Protein AF-A0A838RS88-F1 (afdb_monomer)

Solvent-accessible surface area (backbone atoms only — not comparable to full-atom values): 7981 Å² total; per-residue (Å²): 136,82,83,77,72,79,75,64,92,64,73,89,58,51,76,69,53,49,54,52,49,52,55,48,48,73,76,51,64,84,77,76,77,54,76,89,73,36,38,81,38,67,65,62,50,55,52,47,56,48,49,55,52,51,44,63,73,75,41,60,55,69,67,39,58,65,56,46,72,36,54,80,80,46,51,78,67,32,88,69,49,36,59,52,54,57,64,45,49,64,52,55,49,50,57,50,45,41,72,73,52,23,65,58,50,69,70,58,50,51,55,54,48,52,57,51,47,55,55,51,17,25,58,32,48,77,55,96,36,31,36,41,52,85,110

pLDDT: mean 85.11, std 13.93, range [40.66, 97.5]

Structure (mmCIF, N/CA/C/O backbone):
data_AF-A0A838RS88-F1
#
_entry.id   AF-A0A838RS88-F1
#
loop_
_atom_site.group_PDB
_atom_site.id
_atom_site.type_symbol
_atom_site.label_atom_id
_atom_site.label_alt_id
_atom_site.label_comp_id
_atom_site.label_asym_id
_atom_site.label_entity_id
_atom_site.label_seq_id
_atom_site.pdbx_PDB_ins_code
_atom_site.Cartn_x
_atom_site.Cartn_y
_atom_site.Cartn_z
_atom_site.occupancy
_atom_site.B_iso_or_equiv
_atom_site.auth_seq_id
_atom_site.auth_comp_id
_atom_site.auth_asym_id
_atom_site.auth_atom_id
_atom_site.pdbx_PDB_model_num
ATOM 1 N N . MET A 1 1 ? -23.545 -25.333 0.042 1.00 40.66 1 MET A N 1
ATOM 2 C CA . MET A 1 1 ? -22.987 -24.516 1.137 1.00 40.66 1 MET A CA 1
ATOM 3 C C . MET A 1 1 ? -22.281 -25.487 2.059 1.00 40.66 1 MET A C 1
ATOM 5 O O . MET A 1 1 ? -22.957 -26.322 2.636 1.00 40.66 1 MET A O 1
ATOM 9 N N . GLY A 1 2 ? -20.948 -25.517 2.043 1.00 43.62 2 GLY A N 1
ATOM 10 C CA . GLY A 1 2 ? -20.173 -26.381 2.934 1.00 43.62 2 GLY A CA 1
ATOM 11 C C . GLY A 1 2 ? -19.762 -25.562 4.143 1.00 43.62 2 GLY A C 1
ATOM 12 O O . GLY A 1 2 ? -18.927 -24.672 4.004 1.00 43.62 2 GLY A O 1
ATOM 13 N N . GLU A 1 3 ? -20.387 -25.819 5.286 1.00 46.53 3 GLU A N 1
ATOM 14 C CA . GLU A 1 3 ? -19.949 -25.295 6.576 1.00 46.53 3 GLU A CA 1
ATOM 15 C C . GLU A 1 3 ? -18.576 -25.914 6.871 1.00 46.53 3 GLU A C 1
ATOM 17 O O . GLU A 1 3 ? -18.466 -27.107 7.150 1.00 46.53 3 GLU A O 1
ATOM 22 N N . GLN A 1 4 ? -17.504 -25.132 6.718 1.00 44.22 4 GLN A N 1
ATOM 23 C CA . GLN A 1 4 ? -16.197 -25.535 7.225 1.00 44.22 4 GLN A CA 1
ATOM 24 C C . GLN A 1 4 ? -16.283 -25.469 8.749 1.00 44.22 4 GLN A C 1
ATOM 26 O O . GLN A 1 4 ? -16.327 -24.382 9.320 1.00 44.22 4 GLN A O 1
ATOM 31 N N . GLN A 1 5 ? -16.362 -26.632 9.398 1.00 44.53 5 GLN A N 1
ATOM 32 C CA . GLN A 1 5 ? -16.171 -26.721 10.841 1.00 44.53 5 GLN A CA 1
ATOM 33 C C . GLN A 1 5 ? -14.803 -26.116 11.197 1.00 44.53 5 GLN A C 1
ATOM 35 O O . GLN A 1 5 ? -13.831 -26.363 10.472 1.00 44.53 5 GLN A O 1
ATOM 40 N N . PRO A 1 6 ? -14.700 -25.322 12.277 1.00 48.41 6 PRO A N 1
ATOM 41 C CA . PRO A 1 6 ? -13.415 -24.809 12.726 1.00 48.41 6 PRO A CA 1
ATOM 42 C C . PRO A 1 6 ? -12.499 -25.994 13.045 1.00 48.41 6 PRO A C 1
ATOM 44 O O . PRO A 1 6 ? -12.886 -26.903 13.781 1.00 48.41 6 PRO A O 1
ATOM 47 N N . LYS A 1 7 ? -11.300 -26.008 12.448 1.00 59.59 7 LYS A N 1
ATOM 48 C CA . LYS A 1 7 ? -10.261 -26.986 12.789 1.00 59.59 7 LYS A CA 1
ATOM 49 C C . LYS A 1 7 ? -10.000 -26.891 14.286 1.00 59.59 7 LYS A C 1
ATOM 51 O O . LYS A 1 7 ? -9.827 -25.789 14.802 1.00 59.59 7 LYS A O 1
ATOM 56 N N . ASN A 1 8 ? -10.008 -28.033 14.964 1.00 62.47 8 ASN A N 1
ATOM 57 C CA . ASN A 1 8 ? -9.696 -28.095 16.381 1.00 62.47 8 ASN A CA 1
ATOM 58 C C . ASN A 1 8 ? -8.271 -27.529 16.585 1.00 62.47 8 ASN A C 1
ATOM 60 O O . ASN A 1 8 ? -7.338 -28.075 15.994 1.00 62.47 8 ASN A O 1
ATOM 64 N N . PRO A 1 9 ? -8.081 -26.454 17.374 1.00 62.91 9 PRO A N 1
ATOM 65 C CA . PRO A 1 9 ? -6.764 -25.844 17.579 1.00 62.91 9 PRO A CA 1
ATOM 66 C C . PRO A 1 9 ? -5.764 -26.783 18.272 1.00 62.91 9 PRO A C 1
ATOM 68 O O . PRO A 1 9 ? -4.567 -26.516 18.247 1.00 62.91 9 PRO A O 1
ATOM 71 N N . TYR A 1 10 ? -6.241 -27.896 18.833 1.00 66.31 10 TYR A N 1
ATOM 72 C CA . TYR A 1 10 ? -5.436 -28.923 19.493 1.00 66.31 10 TYR A CA 1
ATOM 73 C C . TYR A 1 10 ? -5.053 -30.096 18.572 1.00 66.31 10 TYR A C 1
ATOM 75 O O . TYR A 1 10 ? -4.468 -31.082 19.019 1.00 66.31 10 TYR A O 1
ATOM 83 N N . GLU A 1 11 ? -5.400 -30.042 17.282 1.00 62.91 11 GLU A N 1
ATOM 84 C CA . GLU A 1 11 ? -5.141 -31.135 16.343 1.00 62.91 11 GLU A CA 1
ATOM 85 C C . GLU A 1 11 ? -3.634 -31.274 16.045 1.00 62.91 11 GLU A C 1
ATOM 87 O O . GLU A 1 11 ? -3.046 -30.471 15.323 1.00 62.91 11 GLU A O 1
ATOM 92 N N . GLY A 1 12 ? -3.012 -32.321 16.599 1.00 72.69 12 GLY A N 1
ATOM 93 C CA . GLY A 1 12 ? -1.588 -32.633 16.418 1.00 72.69 12 GLY A CA 1
ATOM 94 C C . GLY A 1 12 ? -0.664 -32.157 17.543 1.00 72.69 12 GLY A C 1
ATOM 95 O O . GLY A 1 12 ? 0.542 -32.356 17.423 1.00 72.69 12 GLY A O 1
ATOM 96 N N . LEU A 1 13 ? -1.212 -31.572 18.614 1.00 75.88 13 LEU A N 1
ATOM 97 C CA . LEU A 1 13 ? -0.466 -31.211 19.821 1.00 75.88 13 LEU A CA 1
ATOM 98 C C . LEU A 1 13 ? -0.427 -32.379 20.813 1.00 75.88 13 LEU A C 1
AT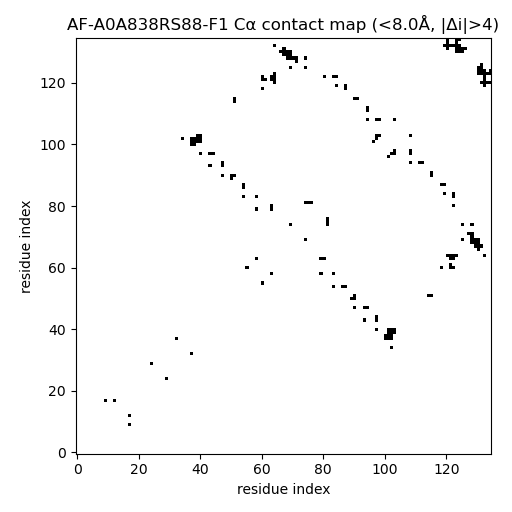OM 100 O O . LEU A 1 13 ? -1.375 -33.159 20.922 1.00 75.88 13 LEU A O 1
ATOM 104 N N . THR A 1 14 ? 0.680 -32.497 21.533 1.00 82.00 14 THR A N 1
ATOM 105 C CA . THR A 1 14 ? 0.818 -33.388 22.691 1.00 82.00 14 THR A CA 1
ATOM 106 C C . THR A 1 14 ? 0.138 -32.791 23.924 1.00 82.00 14 THR A C 1
ATOM 108 O O . THR A 1 14 ? -0.052 -31.580 24.006 1.00 82.00 14 THR A O 1
ATOM 111 N N . ASP A 1 15 ? -0.200 -33.627 24.908 1.00 81.56 15 ASP A N 1
ATOM 112 C CA . ASP A 1 15 ? -0.871 -33.181 26.141 1.00 81.56 15 ASP A CA 1
ATOM 113 C C . ASP A 1 15 ? -0.079 -32.072 26.873 1.00 81.56 15 ASP A C 1
ATOM 115 O O . ASP A 1 15 ? -0.669 -31.121 27.376 1.00 81.56 15 ASP A O 1
ATOM 119 N N . GLU A 1 16 ? 1.259 -32.135 26.850 1.00 78.00 16 GLU A N 1
ATOM 120 C CA . GLU A 1 16 ? 2.147 -31.109 27.424 1.00 78.00 16 GLU A CA 1
ATOM 121 C C . GLU A 1 16 ? 2.084 -29.774 26.654 1.00 78.00 16 GLU A C 1
ATOM 123 O O . GLU A 1 16 ? 2.146 -28.696 27.248 1.00 78.00 16 GLU A O 1
ATOM 128 N N . GLU A 1 17 ? 1.934 -29.819 25.327 1.00 77.50 17 GLU A N 1
ATOM 129 C CA . GLU A 1 17 ? 1.792 -28.625 24.485 1.00 77.50 17 GLU A CA 1
ATOM 130 C C . GLU A 1 17 ? 0.412 -27.979 24.641 1.00 77.50 17 GLU A C 1
ATOM 132 O O . GLU A 1 17 ? 0.307 -26.752 24.593 1.00 77.50 17 GLU A O 1
ATOM 137 N N . ILE A 1 18 ? -0.628 -28.788 24.864 1.00 81.75 18 ILE A N 1
ATOM 138 C CA . ILE A 1 18 ? -1.979 -28.310 25.180 1.00 81.75 18 ILE A CA 1
ATOM 139 C C . ILE A 1 18 ? -1.955 -27.569 26.519 1.00 81.75 18 ILE A C 1
ATOM 141 O O . ILE A 1 18 ? -2.399 -26.426 26.586 1.00 81.75 18 ILE A O 1
ATOM 145 N N . GLU A 1 19 ? -1.363 -28.165 27.554 1.00 82.62 19 GLU A N 1
ATOM 146 C CA . GLU A 1 19 ? -1.293 -27.576 28.897 1.00 82.62 19 GLU A CA 1
ATOM 147 C C . GLU A 1 19 ? -0.472 -26.271 28.908 1.00 82.62 19 GLU A C 1
ATOM 149 O O . GLU A 1 19 ? -0.858 -25.273 29.523 1.00 82.62 19 GLU A O 1
ATOM 154 N N . MET A 1 20 ? 0.628 -26.225 28.146 1.00 77.81 20 MET A N 1
ATOM 155 C CA . MET A 1 20 ? 1.422 -25.008 27.954 1.00 77.81 20 MET A CA 1
ATOM 156 C C . MET A 1 20 ? 0.647 -23.918 27.196 1.00 77.81 20 MET A C 1
ATOM 158 O O . MET A 1 20 ? 0.746 -22.739 27.544 1.00 77.81 20 MET A O 1
ATOM 162 N N . TYR A 1 21 ? -0.113 -24.288 26.164 1.00 75.94 21 TYR A N 1
ATOM 163 C CA . TYR A 1 21 ? -0.933 -23.351 25.396 1.00 75.94 21 TYR A CA 1
ATOM 164 C C . TYR A 1 21 ? -2.085 -22.787 26.236 1.00 75.94 21 TYR A C 1
ATOM 166 O O . TYR A 1 21 ? -2.328 -21.581 26.212 1.00 75.94 21 TYR A O 1
ATOM 174 N N . GLU A 1 22 ? -2.747 -23.621 27.035 1.00 81.19 22 GLU A N 1
ATOM 175 C CA . GLU A 1 22 ? -3.803 -23.194 27.955 1.00 81.19 22 GLU A CA 1
ATOM 176 C C . GLU A 1 22 ? -3.264 -22.246 29.034 1.00 81.19 22 GLU A C 1
ATOM 178 O O . GLU A 1 22 ? -3.834 -21.175 29.245 1.00 81.19 22 GLU A O 1
ATOM 183 N N . ALA A 1 23 ? -2.114 -22.556 29.643 1.00 82.06 23 ALA A N 1
ATOM 184 C CA . ALA A 1 23 ? -1.458 -21.662 30.601 1.00 82.06 23 ALA A CA 1
ATOM 185 C C . ALA A 1 23 ? -1.028 -20.324 29.968 1.00 82.06 23 ALA A C 1
ATOM 187 O O . ALA A 1 23 ? -1.058 -19.269 30.612 1.00 82.06 23 ALA A O 1
ATOM 188 N N . TYR A 1 24 ? -0.631 -20.343 28.694 1.00 76.75 24 TYR A N 1
ATOM 189 C CA . TYR A 1 24 ? -0.304 -19.134 27.944 1.00 76.75 24 TYR A CA 1
ATOM 190 C C . TYR A 1 24 ? -1.548 -18.275 27.680 1.00 76.75 24 TYR A C 1
ATOM 192 O O . TYR A 1 24 ? -1.503 -17.071 27.924 1.00 76.75 24 TYR A O 1
ATOM 200 N N . MET A 1 25 ? -2.661 -18.883 27.262 1.00 77.06 25 MET A N 1
ATOM 201 C CA . MET A 1 25 ? -3.935 -18.190 27.022 1.00 77.06 25 MET A CA 1
ATOM 202 C C . MET A 1 25 ? -4.544 -17.614 28.311 1.00 77.06 25 MET A C 1
ATOM 204 O O . MET A 1 25 ? -5.055 -16.498 28.296 1.00 77.06 25 MET A O 1
ATOM 208 N N . ASP A 1 26 ? -4.434 -18.323 29.439 1.00 80.19 26 ASP A N 1
ATOM 209 C CA . ASP A 1 26 ? -4.926 -17.855 30.746 1.00 80.19 26 ASP A CA 1
ATOM 210 C C . ASP A 1 26 ? -4.113 -16.659 31.282 1.00 80.19 26 ASP A C 1
ATOM 212 O O . ASP A 1 26 ? -4.647 -15.729 31.886 1.00 80.19 26 ASP A O 1
ATOM 216 N N . SER A 1 27 ? -2.805 -16.637 31.001 1.00 78.00 27 SER A N 1
ATOM 217 C CA . SER A 1 27 ? -1.908 -15.542 31.401 1.00 78.00 27 SER A CA 1
ATOM 218 C C . SER A 1 27 ? -1.853 -14.370 30.412 1.00 78.00 27 SER A C 1
ATOM 220 O O . SER A 1 27 ? -1.389 -13.288 30.782 1.00 78.00 27 SER A O 1
ATOM 222 N N . HIS A 1 28 ? -2.329 -14.558 29.180 1.00 68.06 28 HIS A N 1
ATOM 223 C CA . HIS A 1 28 ? -2.351 -13.554 28.114 1.00 68.06 28 HIS A CA 1
ATOM 224 C C . HIS A 1 28 ? -3.750 -13.486 27.491 1.00 68.06 28 HIS A C 1
ATOM 226 O O . HIS A 1 28 ? -3.919 -13.883 26.335 1.00 68.06 28 HIS A O 1
ATOM 232 N N . PRO A 1 29 ? -4.762 -12.987 28.229 1.00 69.62 29 PRO A N 1
ATOM 233 C CA . PRO A 1 29 ? -6.088 -12.806 27.657 1.00 69.62 29 PRO A CA 1
ATOM 234 C C . PRO A 1 29 ? -5.979 -11.919 26.413 1.00 69.62 29 PRO A C 1
ATOM 236 O O . PRO A 1 29 ? -5.327 -10.872 26.458 1.00 69.62 29 PRO A O 1
ATOM 239 N N . GLU A 1 30 ? -6.599 -12.326 25.302 1.00 61.03 30 GLU A N 1
ATOM 240 C CA . GLU A 1 30 ? -6.747 -11.456 24.135 1.00 61.03 30 GLU A CA 1
ATOM 241 C C . GLU A 1 30 ? -7.517 -10.205 24.570 1.00 61.03 30 GLU A C 1
ATOM 243 O O . GLU A 1 30 ? -8.724 -10.232 24.812 1.00 61.03 30 GLU A O 1
ATOM 248 N N . ILE A 1 31 ? -6.796 -9.096 24.741 1.00 59.97 31 ILE A N 1
ATOM 249 C CA . ILE A 1 31 ? -7.398 -7.813 25.085 1.00 59.97 31 ILE A CA 1
ATOM 250 C C . ILE A 1 31 ? -8.001 -7.256 23.797 1.00 59.97 31 ILE A C 1
ATOM 252 O O . ILE A 1 31 ? -7.327 -6.572 23.025 1.00 59.97 31 ILE A O 1
ATOM 256 N N . GLU A 1 32 ? -9.277 -7.548 23.556 1.00 57.66 32 GLU A N 1
ATOM 257 C CA . GLU A 1 32 ? -10.064 -6.795 22.586 1.00 57.66 32 GLU A CA 1
ATOM 258 C C . GLU A 1 32 ? -10.140 -5.339 23.065 1.00 57.66 32 GLU A C 1
ATOM 260 O O . GLU A 1 32 ? -10.711 -5.041 24.116 1.00 57.66 32 GLU A O 1
ATOM 265 N N . ILE A 1 33 ? -9.513 -4.419 22.325 1.00 57.59 33 ILE A N 1
ATOM 266 C CA . ILE A 1 33 ? -9.592 -2.987 22.626 1.00 57.59 33 ILE A CA 1
ATOM 267 C C . ILE A 1 33 ? -11.061 -2.575 22.444 1.00 57.59 33 ILE A C 1
ATOM 269 O O . ILE A 1 33 ? -11.585 -2.713 21.334 1.00 57.59 33 ILE A O 1
ATOM 273 N N . PRO A 1 34 ? -11.744 -2.068 23.488 1.00 63.69 34 PRO A N 1
ATOM 274 C CA . PRO A 1 34 ? -13.129 -1.636 23.360 1.00 63.69 34 PRO A CA 1
ATOM 275 C C . PRO A 1 34 ? -13.245 -0.572 22.269 1.00 63.69 34 PRO A C 1
ATOM 277 O O . PRO A 1 34 ? -12.401 0.321 22.199 1.00 63.69 34 PRO A O 1
ATOM 280 N N . GLN A 1 35 ? -14.304 -0.612 21.454 1.00 56.53 35 GLN A N 1
ATOM 281 C CA . GLN A 1 35 ? -14.499 0.382 20.387 1.00 56.53 35 GLN A CA 1
ATOM 282 C C . GLN A 1 35 ? -14.478 1.833 20.899 1.00 56.53 35 GLN A C 1
ATOM 284 O O . GLN A 1 35 ? -14.039 2.728 20.187 1.00 56.53 35 GLN A O 1
ATOM 289 N N . GLU A 1 36 ? -14.874 2.064 22.153 1.00 60.06 36 GLU A N 1
ATOM 290 C CA . GLU A 1 36 ? -14.827 3.376 22.818 1.00 60.06 36 GLU A CA 1
ATOM 291 C C . GLU A 1 36 ? -13.402 3.877 23.122 1.00 60.06 36 GLU A C 1
ATOM 293 O O . GLU A 1 36 ? -13.210 5.051 23.422 1.00 60.06 36 GLU A O 1
ATOM 298 N N . SER A 1 37 ? -12.399 2.997 23.058 1.00 68.25 37 SER A N 1
ATOM 299 C CA . SER A 1 37 ? -10.975 3.321 23.235 1.00 68.25 37 SER A CA 1
ATOM 300 C C . SER A 1 37 ? -10.231 3.494 21.907 1.00 68.25 37 SER A C 1
ATOM 302 O O . SER A 1 37 ? -9.031 3.781 21.912 1.00 68.25 37 SER A O 1
ATOM 304 N N . LEU A 1 38 ? -10.916 3.312 20.772 1.00 78.31 38 LEU A N 1
ATOM 305 C CA . LEU A 1 38 ? -10.331 3.537 19.457 1.00 78.31 38 LEU A CA 1
ATOM 306 C C . LEU A 1 38 ? -10.115 5.030 19.224 1.00 78.31 38 LEU A C 1
ATOM 308 O O . LEU A 1 38 ? -10.950 5.872 19.555 1.00 78.31 38 LEU A O 1
ATOM 312 N N . ARG A 1 39 ? -8.963 5.354 18.643 1.00 87.12 39 ARG A N 1
ATOM 313 C CA . ARG A 1 39 ? -8.574 6.738 18.377 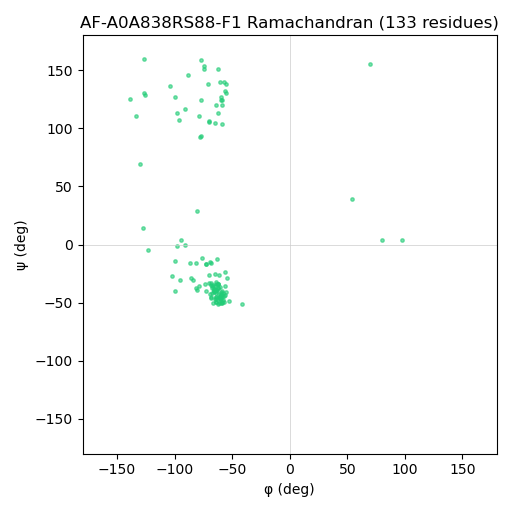1.00 87.12 39 ARG A CA 1
ATOM 314 C C . ARG A 1 39 ? -9.361 7.291 17.188 1.00 87.12 39 ARG A C 1
ATOM 316 O O . ARG A 1 39 ? -9.797 6.540 16.312 1.00 87.12 39 ARG A O 1
ATOM 323 N N . ASP A 1 40 ? -9.525 8.609 17.164 1.00 89.50 40 ASP A N 1
ATOM 324 C CA . ASP A 1 40 ? -10.063 9.321 16.005 1.00 89.50 40 ASP A CA 1
ATOM 325 C C . ASP A 1 40 ? -9.159 9.073 14.778 1.00 89.50 40 ASP A C 1
ATOM 327 O O . ASP A 1 40 ? -7.952 9.310 14.879 1.00 89.50 40 ASP A O 1
ATOM 331 N N . PRO A 1 41 ? -9.697 8.574 13.647 1.00 93.12 41 PRO A N 1
ATOM 332 C CA . PRO A 1 41 ? -8.904 8.258 12.464 1.00 93.12 41 PRO A CA 1
ATOM 333 C C . PRO A 1 41 ? -8.463 9.479 11.642 1.00 93.12 41 PRO A C 1
ATOM 335 O O . PRO A 1 41 ? -7.651 9.311 10.732 1.00 93.12 41 PRO A O 1
ATOM 338 N N . GLU A 1 42 ? -8.992 10.688 11.873 1.00 92.94 42 GLU A N 1
ATOM 339 C CA . GLU A 1 42 ? -8.800 11.834 10.964 1.00 92.94 42 GLU A CA 1
ATOM 340 C C . GLU A 1 42 ? -7.327 12.169 10.692 1.00 92.94 42 GLU A C 1
ATOM 342 O O . GLU A 1 42 ? -6.945 12.451 9.551 1.00 92.94 42 GLU A O 1
ATOM 347 N N . LYS A 1 43 ? -6.481 12.104 11.726 1.00 93.06 43 LYS A N 1
ATOM 348 C CA . LYS A 1 43 ? -5.052 12.411 11.606 1.00 93.06 43 LYS A CA 1
ATOM 349 C C . LYS A 1 43 ? -4.336 11.384 10.730 1.00 93.06 43 LYS A C 1
ATOM 351 O O . LYS A 1 43 ? -3.624 11.762 9.800 1.00 93.06 43 LYS A O 1
ATOM 356 N N . GLU A 1 44 ? -4.526 10.103 11.012 1.00 94.62 44 GLU A N 1
ATOM 357 C CA . GLU A 1 44 ? -3.943 8.997 10.260 1.00 94.62 44 GLU A CA 1
ATOM 358 C C . GLU A 1 44 ? -4.469 8.960 8.813 1.00 94.62 44 GLU A C 1
ATOM 360 O O . GLU A 1 44 ? -3.711 8.659 7.893 1.00 94.62 44 GLU A O 1
ATOM 365 N N . ILE A 1 45 ? -5.731 9.334 8.571 1.00 95.75 45 ILE A N 1
ATOM 366 C CA . ILE A 1 45 ? -6.270 9.488 7.209 1.00 95.75 45 ILE A CA 1
ATOM 367 C C . ILE A 1 45 ? -5.542 10.617 6.466 1.00 95.75 45 ILE A C 1
ATOM 369 O O . ILE A 1 45 ? -5.126 10.426 5.323 1.00 95.75 45 ILE A O 1
ATOM 373 N N . ALA A 1 46 ? -5.348 11.782 7.089 1.00 96.00 46 ALA A N 1
ATOM 374 C CA . ALA A 1 46 ? -4.635 12.897 6.460 1.00 96.00 46 ALA A CA 1
ATOM 375 C C . ALA A 1 46 ? -3.167 12.550 6.143 1.00 96.00 46 ALA A C 1
ATOM 377 O O . ALA A 1 46 ? -2.647 12.908 5.080 1.00 96.00 46 ALA A O 1
ATOM 378 N N . GLU A 1 47 ? -2.504 11.819 7.038 1.00 96.00 47 GLU A N 1
ATOM 379 C CA . GLU A 1 47 ? -1.147 11.315 6.819 1.00 96.00 47 GLU A CA 1
ATOM 380 C C . GLU A 1 47 ? -1.106 10.287 5.675 1.00 96.00 47 GLU A C 1
ATOM 382 O O . GLU A 1 47 ? -0.227 10.356 4.813 1.00 96.00 47 GLU A O 1
ATOM 387 N N . PHE A 1 48 ? -2.108 9.407 5.581 1.00 97.06 48 PHE A N 1
ATOM 388 C CA . PHE A 1 48 ? -2.235 8.446 4.485 1.00 97.06 48 PHE A CA 1
ATOM 389 C C . PHE A 1 48 ? -2.346 9.144 3.127 1.00 97.06 48 PHE A C 1
ATOM 391 O O . PHE A 1 48 ? -1.588 8.829 2.211 1.00 97.06 48 PHE A O 1
ATOM 398 N N . GLU A 1 49 ? -3.238 10.126 2.994 1.00 96.81 49 GLU A N 1
ATOM 399 C CA . GLU A 1 49 ? -3.404 10.891 1.748 1.00 96.81 49 GLU A CA 1
ATOM 400 C C . GLU A 1 49 ? -2.128 11.663 1.376 1.00 96.81 49 GLU A C 1
ATOM 402 O O . GLU A 1 49 ? -1.782 11.789 0.197 1.00 96.81 49 GLU A O 1
ATOM 407 N N . THR A 1 50 ? -1.385 12.132 2.382 1.00 97.50 50 THR A N 1
ATOM 408 C CA . THR A 1 50 ? -0.082 12.775 2.179 1.00 97.50 50 THR A CA 1
ATOM 409 C C . THR A 1 50 ? 0.928 11.787 1.600 1.00 97.50 50 THR A C 1
ATOM 411 O O . THR A 1 50 ? 1.611 12.116 0.630 1.00 97.50 50 THR A O 1
ATOM 414 N N . PHE A 1 51 ? 1.001 10.557 2.120 1.00 96.31 51 PHE A N 1
ATOM 415 C CA . PHE A 1 51 ? 1.882 9.538 1.549 1.00 96.31 51 PHE A CA 1
ATOM 416 C C . PHE A 1 51 ? 1.479 9.128 0.131 1.00 96.31 51 PHE A C 1
ATOM 418 O O . PHE A 1 51 ? 2.364 8.984 -0.710 1.00 96.31 51 PHE A O 1
ATOM 425 N N . ILE A 1 52 ? 0.179 9.000 -0.166 1.00 97.12 52 ILE A N 1
ATOM 426 C CA . ILE A 1 52 ? -0.301 8.759 -1.539 1.00 97.12 52 ILE A CA 1
ATOM 427 C C . ILE A 1 52 ? 0.184 9.874 -2.471 1.00 97.12 52 ILE A C 1
ATOM 429 O O . ILE A 1 52 ? 0.778 9.601 -3.512 1.00 97.12 52 ILE A O 1
ATOM 433 N N . THR A 1 53 ? -0.007 11.131 -2.070 1.00 96.69 53 THR A N 1
ATOM 434 C CA . THR A 1 53 ? 0.399 12.294 -2.869 1.00 96.69 53 THR A CA 1
ATOM 435 C C . THR A 1 53 ? 1.910 12.321 -3.096 1.00 96.69 53 THR A C 1
ATOM 437 O O . THR A 1 53 ? 2.366 12.502 -4.223 1.00 96.69 53 THR A O 1
ATOM 440 N N . ASN A 1 54 ? 2.700 12.096 -2.044 1.00 96.31 54 ASN A N 1
ATOM 441 C CA . ASN A 1 54 ? 4.159 12.059 -2.143 1.00 96.31 54 ASN A CA 1
ATOM 442 C C . ASN A 1 54 ? 4.632 10.926 -3.059 1.00 96.31 54 ASN A C 1
ATOM 444 O O . ASN A 1 54 ? 5.583 11.111 -3.819 1.00 96.31 54 ASN A O 1
ATOM 448 N N . PHE A 1 55 ? 3.958 9.775 -3.019 1.00 97.06 55 PHE A N 1
ATOM 449 C CA . PHE A 1 55 ? 4.253 8.652 -3.897 1.00 97.06 55 PHE A CA 1
ATOM 450 C C . PHE A 1 55 ? 4.027 9.023 -5.363 1.00 97.06 55 PHE A C 1
ATOM 452 O O . PHE A 1 55 ? 4.927 8.848 -6.178 1.00 97.06 55 PHE A O 1
ATOM 459 N N . GLU A 1 56 ? 2.856 9.569 -5.695 1.00 95.31 56 GLU A N 1
ATOM 460 C CA . GLU A 1 56 ? 2.507 9.958 -7.068 1.00 95.31 56 GLU A CA 1
ATOM 461 C C . GLU A 1 56 ? 3.384 11.105 -7.604 1.00 95.31 56 GLU A C 1
ATOM 463 O O . GLU A 1 56 ? 3.577 11.221 -8.811 1.00 95.31 56 GLU A O 1
ATOM 468 N N . GLN A 1 57 ? 3.942 11.942 -6.723 1.00 96.25 57 GLN A N 1
ATOM 469 C CA . GLN A 1 57 ? 4.921 12.969 -7.097 1.00 96.25 57 GLN A CA 1
ATOM 470 C C . GLN A 1 57 ? 6.330 12.408 -7.311 1.00 96.25 57 GLN A C 1
ATOM 472 O O . GLN A 1 57 ? 7.066 12.910 -8.160 1.00 96.25 57 GLN A O 1
ATOM 477 N N . SER A 1 58 ? 6.718 11.403 -6.525 1.00 96.00 58 SER A N 1
ATOM 478 C CA . SER A 1 58 ? 8.073 10.839 -6.545 1.00 96.00 58 SER A CA 1
ATOM 479 C C . SER A 1 58 ? 8.245 9.760 -7.611 1.00 96.00 58 SER A C 1
ATOM 481 O O . SER A 1 58 ? 9.348 9.580 -8.124 1.00 96.00 58 SER A O 1
ATOM 483 N N . HIS A 1 59 ? 7.164 9.054 -7.955 1.00 96.12 59 HIS A N 1
ATOM 484 C CA . HIS A 1 59 ? 7.187 7.884 -8.828 1.00 96.12 59 HIS A CA 1
ATOM 485 C C . HIS A 1 59 ? 6.214 8.039 -9.992 1.00 96.12 59 HIS A C 1
ATOM 487 O O . HIS A 1 59 ? 5.021 8.278 -9.807 1.00 96.12 59 HIS A O 1
ATOM 493 N N . ASN A 1 60 ? 6.707 7.825 -11.210 1.00 95.75 60 ASN A N 1
ATOM 494 C CA . ASN A 1 60 ? 5.857 7.794 -12.390 1.00 95.75 60 ASN A CA 1
ATOM 495 C C . ASN A 1 60 ? 5.142 6.434 -12.491 1.00 95.75 60 ASN A C 1
ATOM 497 O O . ASN A 1 60 ? 5.760 5.406 -12.772 1.00 95.75 60 ASN A O 1
ATOM 501 N N . LEU A 1 61 ? 3.821 6.427 -12.281 1.00 93.81 61 LEU A N 1
ATOM 502 C CA . LEU A 1 61 ? 3.017 5.202 -12.343 1.00 93.81 61 LEU A CA 1
ATOM 503 C C . LEU A 1 61 ? 3.004 4.561 -13.736 1.00 93.81 61 LEU A C 1
ATOM 505 O O . LEU A 1 61 ? 2.902 3.341 -13.832 1.00 93.81 61 LEU A O 1
ATOM 509 N N . GLU A 1 62 ? 3.080 5.344 -14.813 1.00 93.56 62 GLU A N 1
ATOM 510 C CA . GLU A 1 62 ? 3.134 4.799 -16.175 1.00 93.56 62 GLU A CA 1
ATOM 511 C C . GLU A 1 62 ? 4.459 4.077 -16.401 1.00 93.56 62 GLU A C 1
ATOM 513 O O . GLU A 1 62 ? 4.464 2.940 -16.858 1.00 93.56 62 GLU A O 1
ATOM 518 N N . GLU A 1 63 ? 5.569 4.694 -15.993 1.00 93.62 63 GLU A N 1
ATOM 519 C CA . GLU A 1 63 ? 6.900 4.091 -16.082 1.00 93.62 63 GLU A CA 1
ATOM 520 C C . GLU A 1 63 ? 6.977 2.791 -15.272 1.00 93.62 63 GLU A C 1
ATOM 522 O O . GLU A 1 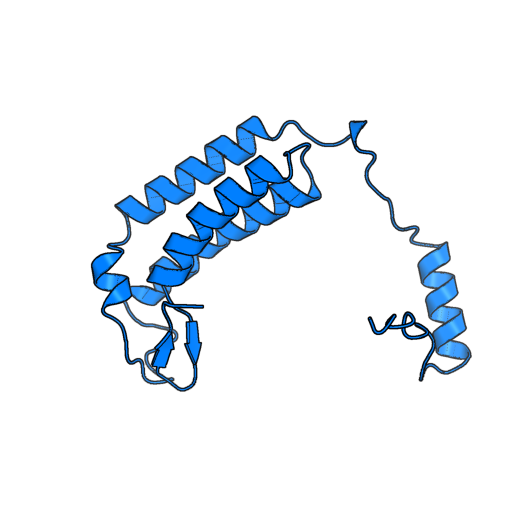63 ? 7.426 1.771 -15.793 1.00 93.62 63 GLU A O 1
ATOM 527 N N . LEU A 1 64 ? 6.444 2.781 -14.047 1.00 94.00 64 LEU A N 1
ATOM 528 C CA . LEU A 1 64 ? 6.354 1.569 -13.231 1.00 94.00 64 LEU A CA 1
ATOM 529 C C . LEU A 1 64 ? 5.549 0.454 -13.922 1.00 94.00 64 LEU A C 1
ATOM 531 O O . LEU A 1 64 ? 6.006 -0.686 -13.949 1.00 94.00 64 LEU A O 1
ATOM 535 N N . ASN A 1 65 ? 4.413 0.787 -14.543 1.00 92.12 65 ASN A N 1
ATOM 536 C CA . ASN A 1 65 ? 3.568 -0.171 -15.270 1.00 92.12 65 ASN A CA 1
ATOM 537 C C . ASN A 1 65 ? 4.205 -0.724 -16.557 1.00 92.12 65 ASN A C 1
ATOM 539 O O . ASN A 1 65 ? 3.720 -1.717 -17.101 1.00 92.12 65 ASN A O 1
ATOM 543 N N . THR A 1 66 ? 5.258 -0.092 -17.087 1.00 93.38 66 THR A N 1
ATOM 544 C CA . THR A 1 66 ? 5.973 -0.618 -18.265 1.00 93.38 66 THR A CA 1
ATOM 545 C C . THR A 1 66 ? 6.980 -1.715 -17.916 1.00 93.38 66 THR A C 1
ATOM 547 O O . THR A 1 66 ? 7.407 -2.461 -18.802 1.00 93.38 66 THR A O 1
ATOM 550 N N . ILE A 1 67 ? 7.348 -1.848 -16.638 1.00 91.31 67 ILE A N 1
ATOM 551 C CA . ILE A 1 67 ? 8.310 -2.845 -16.165 1.00 91.31 67 ILE A CA 1
ATOM 552 C C . ILE A 1 67 ? 7.611 -4.202 -16.113 1.00 91.31 67 ILE A C 1
ATOM 554 O O . ILE A 1 67 ? 7.009 -4.545 -15.111 1.00 91.31 67 ILE A O 1
ATOM 558 N N . THR A 1 68 ? 7.708 -4.987 -17.182 1.00 89.75 68 THR A N 1
ATOM 559 C CA . THR A 1 68 ? 6.995 -6.274 -17.314 1.00 89.75 68 THR A CA 1
ATOM 560 C C . THR A 1 68 ? 7.881 -7.493 -17.060 1.00 89.75 68 THR A C 1
ATOM 562 O O . THR A 1 68 ? 7.400 -8.530 -16.601 1.00 89.75 68 THR A O 1
ATOM 565 N N . GLU A 1 69 ? 9.185 -7.365 -17.295 1.00 87.50 69 GLU A N 1
ATOM 566 C CA . GLU A 1 69 ? 10.169 -8.433 -17.133 1.00 87.50 69 GLU A CA 1
ATOM 567 C C . GLU A 1 69 ? 11.311 -7.958 -16.235 1.00 87.50 69 GLU A C 1
ATOM 569 O O . GLU A 1 69 ? 11.887 -6.889 -16.436 1.00 87.50 69 GLU A O 1
ATOM 574 N N . LEU A 1 70 ? 11.641 -8.764 -15.230 1.00 86.25 70 LEU A N 1
ATOM 575 C CA . LEU A 1 70 ? 12.756 -8.542 -14.318 1.00 86.25 70 LEU A CA 1
ATOM 576 C C . LEU A 1 70 ? 13.444 -9.874 -14.074 1.00 86.25 70 LEU A C 1
ATOM 578 O O . LEU A 1 70 ? 12.819 -10.825 -13.604 1.00 86.25 70 LEU A O 1
ATOM 582 N N . THR A 1 71 ? 14.748 -9.948 -14.318 1.00 81.94 71 THR A N 1
ATOM 583 C CA . THR A 1 71 ? 15.498 -11.117 -13.860 1.00 81.94 71 THR A CA 1
ATOM 584 C C . THR A 1 71 ? 15.424 -11.190 -12.324 1.00 81.94 71 THR A C 1
ATOM 586 O O . THR A 1 71 ? 15.310 -10.154 -11.660 1.00 81.94 71 THR A O 1
ATOM 589 N N . PRO A 1 72 ? 15.487 -12.385 -11.711 1.00 78.38 72 PRO A N 1
ATOM 590 C CA . PRO A 1 72 ? 15.537 -12.507 -10.253 1.00 78.38 72 PRO A CA 1
ATOM 591 C C . PRO A 1 72 ? 16.698 -11.736 -9.601 1.00 78.38 72 PRO A C 1
ATOM 593 O O . PRO A 1 72 ? 16.609 -11.387 -8.427 1.00 78.38 72 PRO A O 1
ATOM 596 N N . GLU A 1 73 ? 17.767 -11.475 -10.355 1.00 81.88 73 GLU A N 1
ATOM 597 C CA . GLU A 1 73 ? 18.972 -10.769 -9.911 1.00 81.88 73 GLU A CA 1
ATOM 598 C C . GLU A 1 73 ? 18.774 -9.244 -9.906 1.00 81.88 73 GLU A C 1
ATOM 600 O O . GLU A 1 73 ? 19.175 -8.573 -8.952 1.00 81.88 73 GLU A O 1
ATOM 605 N N . ASP A 1 74 ? 18.078 -8.706 -10.914 1.00 83.00 74 ASP A N 1
ATOM 606 C CA . ASP A 1 74 ? 17.796 -7.269 -11.048 1.00 83.00 74 ASP A CA 1
ATOM 607 C C . ASP A 1 74 ? 16.566 -6.834 -10.240 1.00 83.00 74 ASP A C 1
ATOM 609 O O . ASP A 1 74 ? 16.493 -5.715 -9.730 1.00 83.00 74 ASP A O 1
ATOM 613 N N . ALA A 1 75 ? 15.601 -7.740 -10.074 1.00 80.56 75 ALA A N 1
ATOM 614 C CA . ALA A 1 75 ? 14.372 -7.571 -9.305 1.00 80.56 75 ALA A CA 1
ATOM 615 C C . ALA A 1 75 ? 14.522 -6.848 -7.948 1.00 80.56 75 ALA A C 1
ATOM 617 O O . ALA A 1 75 ? 13.749 -5.914 -7.689 1.00 80.56 75 ALA A O 1
ATOM 618 N N . PRO A 1 76 ? 15.447 -7.259 -7.057 1.00 83.12 76 PRO A N 1
ATOM 619 C CA . PRO A 1 76 ? 15.591 -6.648 -5.742 1.00 83.12 76 PRO A CA 1
ATOM 620 C C . PRO A 1 76 ? 16.214 -5.255 -5.773 1.00 83.12 76 PRO A C 1
ATOM 622 O O . PRO A 1 76 ? 16.076 -4.565 -4.773 1.00 83.12 76 PRO A O 1
ATOM 625 N N . ASN A 1 77 ? 16.877 -4.846 -6.861 1.00 88.12 77 ASN A N 1
ATOM 626 C CA . ASN A 1 77 ? 17.635 -3.590 -6.945 1.00 88.12 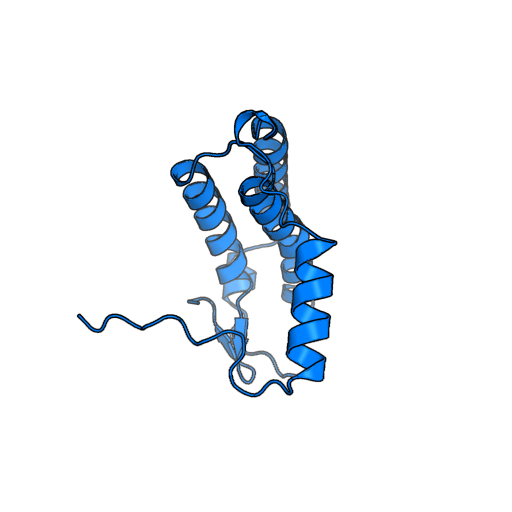77 ASN A CA 1
ATOM 627 C C . ASN A 1 77 ? 17.239 -2.720 -8.150 1.00 88.12 77 ASN A C 1
ATOM 629 O O . ASN A 1 77 ? 17.969 -1.796 -8.507 1.00 88.12 77 ASN A O 1
ATOM 633 N N . HIS A 1 78 ? 16.105 -3.008 -8.796 1.00 91.44 78 HIS A N 1
ATOM 634 C CA . HIS A 1 78 ? 15.687 -2.279 -9.988 1.00 91.44 78 HIS A CA 1
ATOM 635 C C . HIS A 1 78 ? 15.535 -0.779 -9.675 1.00 91.44 78 HIS A C 1
ATOM 637 O O . HIS A 1 78 ? 14.750 -0.430 -8.786 1.00 91.44 78 HIS A O 1
ATOM 643 N N . PRO A 1 79 ? 16.223 0.115 -10.410 1.00 91.75 79 PRO A N 1
ATOM 644 C CA . PRO A 1 79 ? 16.443 1.505 -10.000 1.00 91.75 79 PRO A CA 1
ATOM 645 C C . PRO A 1 79 ? 15.160 2.322 -9.826 1.00 91.75 79 PRO A C 1
ATOM 647 O O . PRO A 1 79 ? 15.141 3.269 -9.051 1.00 91.75 79 PRO A O 1
ATOM 650 N N . ILE A 1 80 ? 14.089 1.942 -10.525 1.00 93.56 80 ILE A N 1
ATOM 651 C CA . ILE A 1 80 ? 12.792 2.633 -10.480 1.00 93.56 80 ILE A CA 1
ATOM 652 C C . ILE A 1 80 ? 11.816 1.908 -9.544 1.00 93.56 80 ILE A C 1
ATOM 654 O O . ILE A 1 80 ? 11.077 2.520 -8.780 1.00 93.56 80 ILE A O 1
ATOM 658 N N . ARG A 1 81 ? 11.819 0.570 -9.571 1.00 94.00 81 ARG A N 1
ATOM 659 C CA . ARG A 1 81 ? 10.794 -0.236 -8.889 1.00 94.00 81 ARG A CA 1
ATOM 660 C C . ARG A 1 81 ? 11.096 -0.389 -7.405 1.00 94.00 81 ARG A C 1
ATOM 662 O O . ARG A 1 81 ? 10.182 -0.430 -6.588 1.00 94.00 81 ARG A O 1
ATOM 669 N N . GLU A 1 82 ? 12.368 -0.536 -7.055 1.00 93.25 82 GLU A N 1
ATOM 670 C CA . GLU A 1 82 ? 12.798 -0.789 -5.684 1.00 93.25 82 GLU A CA 1
ATOM 671 C C . GLU A 1 82 ? 12.480 0.387 -4.744 1.00 93.25 82 GLU A C 1
ATOM 673 O O . GLU A 1 82 ? 11.856 0.126 -3.709 1.00 93.25 82 GLU A O 1
ATOM 678 N N . PRO A 1 83 ? 12.770 1.655 -5.111 1.00 94.94 83 PRO A N 1
ATOM 679 C CA . PRO A 1 83 ? 12.359 2.807 -4.311 1.00 94.94 83 PRO A CA 1
ATOM 680 C C . PRO A 1 83 ? 10.838 2.896 -4.162 1.00 94.94 83 PRO A C 1
ATOM 682 O O . PRO A 1 83 ? 10.340 2.999 -3.044 1.00 94.94 83 PRO A O 1
ATOM 685 N N . ALA A 1 84 ? 10.088 2.732 -5.257 1.00 95.38 84 ALA A N 1
ATOM 686 C CA . ALA A 1 84 ? 8.626 2.736 -5.219 1.00 95.38 84 ALA A CA 1
ATOM 687 C C . ALA A 1 84 ? 8.078 1.641 -4.286 1.00 95.38 84 ALA A C 1
ATOM 689 O O . ALA A 1 84 ? 7.234 1.886 -3.430 1.00 95.38 84 ALA A O 1
ATOM 690 N N . ARG A 1 85 ? 8.610 0.417 -4.356 1.00 94.56 85 ARG A N 1
ATOM 691 C CA . ARG A 1 85 ? 8.221 -0.663 -3.439 1.00 94.56 85 ARG A CA 1
ATOM 692 C C . ARG A 1 85 ? 8.490 -0.303 -1.974 1.00 94.56 85 ARG A C 1
ATOM 694 O O . ARG A 1 85 ? 7.672 -0.636 -1.120 1.00 94.56 85 ARG A O 1
ATOM 701 N N . LYS A 1 86 ? 9.624 0.333 -1.666 1.00 93.94 86 LYS A N 1
ATOM 702 C CA . LYS A 1 86 ? 9.942 0.775 -0.299 1.00 93.94 86 LYS A CA 1
ATOM 703 C C . LYS A 1 86 ? 8.957 1.830 0.196 1.00 93.94 86 LYS A C 1
ATOM 705 O O . LYS A 1 86 ? 8.501 1.718 1.333 1.00 93.94 86 LYS A O 1
ATOM 710 N N . ASP A 1 87 ? 8.582 2.772 -0.658 1.00 95.56 87 ASP A N 1
ATOM 711 C CA . ASP A 1 87 ? 7.669 3.863 -0.308 1.00 95.56 87 ASP A CA 1
ATOM 712 C C . ASP A 1 87 ? 6.209 3.402 -0.142 1.00 95.56 87 ASP A C 1
ATOM 714 O O . ASP A 1 87 ? 5.426 4.067 0.533 1.00 95.56 87 ASP A O 1
ATOM 718 N N . LEU A 1 88 ? 5.842 2.216 -0.647 1.00 94.62 88 LEU A N 1
ATOM 719 C CA . LEU A 1 88 ? 4.558 1.574 -0.321 1.00 94.62 88 LEU A CA 1
ATOM 720 C C . LEU A 1 88 ? 4.474 1.063 1.127 1.00 94.62 88 LEU A C 1
ATOM 722 O O . LEU A 1 88 ? 3.370 0.942 1.663 1.00 94.62 88 LEU A O 1
ATOM 726 N N . ASN A 1 89 ? 5.604 0.741 1.768 1.00 94.06 89 ASN A N 1
ATOM 727 C CA . ASN A 1 89 ? 5.625 0.169 3.120 1.00 94.06 89 ASN A CA 1
ATOM 728 C C . ASN A 1 89 ? 4.955 1.065 4.180 1.00 94.06 89 ASN A C 1
ATOM 730 O O . ASN A 1 89 ? 4.104 0.555 4.913 1.00 94.06 89 ASN A O 1
ATOM 734 N N . PRO A 1 90 ? 5.280 2.371 4.295 1.00 94.38 90 PRO A N 1
ATOM 735 C CA . PRO A 1 90 ? 4.597 3.238 5.255 1.00 94.38 90 PRO A CA 1
ATOM 736 C C . PRO A 1 90 ? 3.094 3.365 4.965 1.00 94.38 90 PRO A C 1
ATOM 738 O O . PRO A 1 90 ? 2.298 3.397 5.901 1.00 94.38 90 PRO A O 1
ATOM 741 N N . ILE A 1 91 ? 2.685 3.342 3.691 1.00 95.50 91 ILE A N 1
ATOM 742 C CA . ILE A 1 91 ? 1.274 3.444 3.283 1.00 95.50 91 ILE A CA 1
ATOM 743 C C . ILE A 1 91 ? 0.474 2.235 3.786 1.00 95.50 91 ILE A C 1
ATOM 745 O O . ILE A 1 91 ? -0.577 2.395 4.408 1.00 95.50 91 ILE A O 1
ATOM 749 N N . VAL A 1 92 ? 0.975 1.014 3.560 1.00 95.38 92 VAL A N 1
ATOM 750 C CA . VAL A 1 92 ? 0.289 -0.205 4.024 1.00 95.38 92 VAL A CA 1
ATOM 751 C C . VAL A 1 92 ? 0.336 -0.352 5.546 1.00 95.38 92 VAL A C 1
ATOM 753 O O . VAL A 1 92 ? -0.625 -0.840 6.142 1.00 95.38 92 VAL A O 1
ATOM 756 N N . ALA A 1 93 ? 1.415 0.094 6.196 1.00 94.62 93 ALA A N 1
ATOM 757 C CA . ALA A 1 93 ? 1.500 0.113 7.653 1.00 94.62 93 ALA A CA 1
ATOM 758 C C . ALA A 1 93 ? 0.402 1.003 8.251 1.00 94.62 93 ALA A C 1
ATOM 760 O O . ALA A 1 93 ? -0.350 0.547 9.111 1.00 94.62 93 ALA A O 1
ATOM 761 N N . LEU A 1 94 ? 0.239 2.217 7.722 1.00 94.94 94 LEU A N 1
ATOM 762 C CA . LEU A 1 94 ? -0.782 3.155 8.178 1.00 94.94 94 LEU A CA 1
ATOM 763 C C . LEU A 1 94 ? -2.206 2.650 7.899 1.00 94.94 94 LEU A C 1
ATOM 765 O O . LEU A 1 94 ? -3.077 2.763 8.758 1.00 94.94 94 LEU A O 1
ATOM 769 N N . LEU A 1 95 ? -2.434 2.002 6.751 1.00 94.62 95 LEU A N 1
ATOM 770 C CA . LEU A 1 95 ? -3.712 1.351 6.441 1.00 94.62 95 LEU A C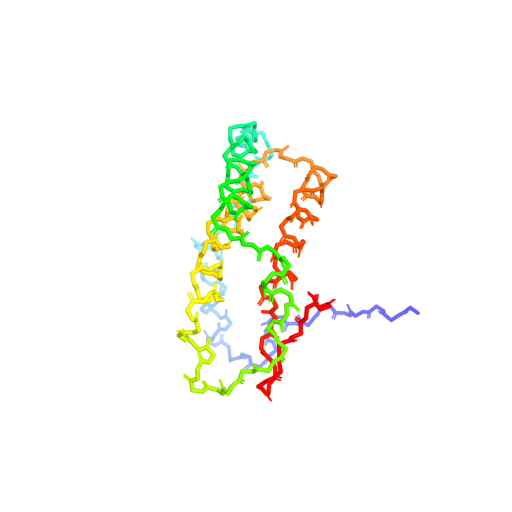A 1
ATOM 771 C C . LEU A 1 95 ? -4.070 0.243 7.449 1.00 94.62 95 LEU A C 1
ATOM 773 O O . LEU A 1 95 ? -5.242 0.064 7.790 1.00 94.62 95 LEU A O 1
ATOM 777 N N . ASN A 1 96 ? -3.074 -0.506 7.931 1.00 93.25 96 ASN A N 1
ATOM 778 C CA . ASN A 1 96 ? -3.267 -1.528 8.961 1.00 93.25 96 ASN A CA 1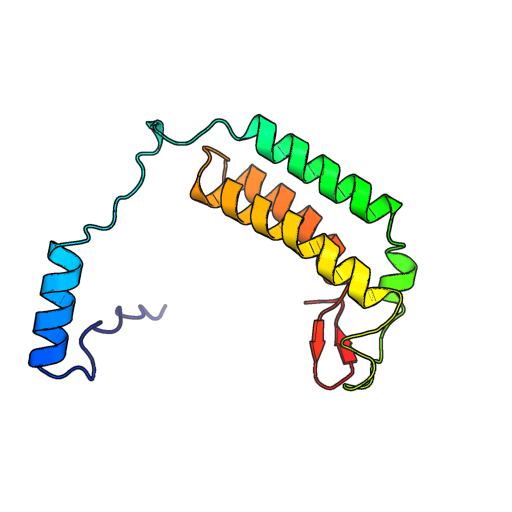
ATOM 779 C C . ASN A 1 96 ? -3.517 -0.909 10.341 1.00 93.25 96 ASN A C 1
ATOM 781 O O . ASN A 1 96 ? -4.379 -1.404 11.067 1.00 93.25 96 ASN A O 1
ATOM 785 N N . THR A 1 97 ? -2.805 0.166 10.691 1.00 93.12 97 THR A N 1
ATOM 786 C CA . THR A 1 97 ? -3.036 0.928 11.929 1.00 93.12 97 THR A CA 1
ATOM 787 C C . THR A 1 97 ? -4.451 1.490 11.964 1.00 93.12 97 THR A C 1
ATOM 789 O O . THR A 1 97 ? -5.151 1.281 12.950 1.00 93.12 97 THR A O 1
ATOM 792 N N . LEU A 1 98 ? -4.919 2.102 10.871 1.00 93.31 98 LEU A N 1
ATOM 793 C CA . LEU A 1 98 ? -6.296 2.586 10.75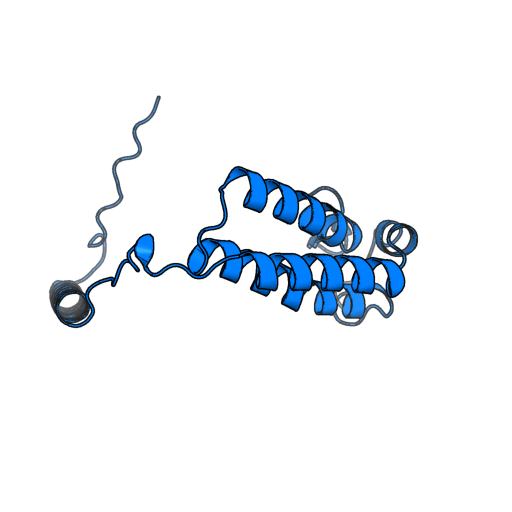1 1.00 93.31 98 LEU A CA 1
ATOM 794 C C . LEU A 1 98 ? -7.303 1.472 11.066 1.00 93.31 98 LEU A C 1
ATOM 796 O O . LEU A 1 98 ? -8.178 1.659 11.905 1.00 93.31 98 LEU A O 1
ATOM 800 N N . LYS A 1 99 ? -7.134 0.281 10.480 1.00 92.19 99 LYS A N 1
ATOM 801 C CA . LYS A 1 99 ? -8.045 -0.851 10.714 1.00 92.19 99 LYS A CA 1
ATOM 802 C C . LYS A 1 99 ? -8.041 -1.376 12.152 1.00 92.19 99 LYS A C 1
ATOM 804 O O . LYS A 1 99 ? -9.064 -1.864 12.617 1.00 92.19 99 LYS A O 1
ATOM 809 N N . LYS A 1 100 ? -6.883 -1.368 12.815 1.00 90.00 100 LYS A N 1
ATOM 810 C CA . LYS A 1 100 ? -6.689 -2.037 14.112 1.00 90.00 100 LYS A CA 1
ATOM 811 C C . LYS A 1 100 ? -6.874 -1.118 15.314 1.00 90.00 100 LYS A C 1
ATOM 813 O O . LYS A 1 100 ? -7.243 -1.596 16.379 1.00 90.00 100 LYS A O 1
ATOM 818 N N . GLU A 1 101 ? -6.561 0.164 15.166 1.00 91.50 101 GLU A N 1
ATOM 819 C CA . GLU A 1 101 ? -6.360 1.073 16.302 1.00 91.50 101 GLU A CA 1
ATOM 820 C C . GLU A 1 101 ? -7.265 2.310 16.276 1.00 91.50 101 GLU A C 1
ATOM 822 O O . GLU A 1 101 ? -7.241 3.110 17.217 1.00 91.50 101 GLU A O 1
ATOM 827 N N . THR A 1 102 ? -8.053 2.494 15.214 1.00 91.44 102 THR A N 1
ATOM 828 C CA . THR A 1 102 ? -8.900 3.680 15.041 1.00 91.44 102 THR A CA 1
ATOM 829 C C . THR A 1 102 ? -10.352 3.309 14.787 1.00 91.44 102 THR A C 1
ATOM 831 O O . THR A 1 102 ? -10.655 2.198 14.356 1.00 91.44 102 THR A O 1
ATOM 834 N N . ALA A 1 103 ? -11.255 4.258 15.023 1.00 93.06 103 ALA A N 1
ATOM 835 C CA 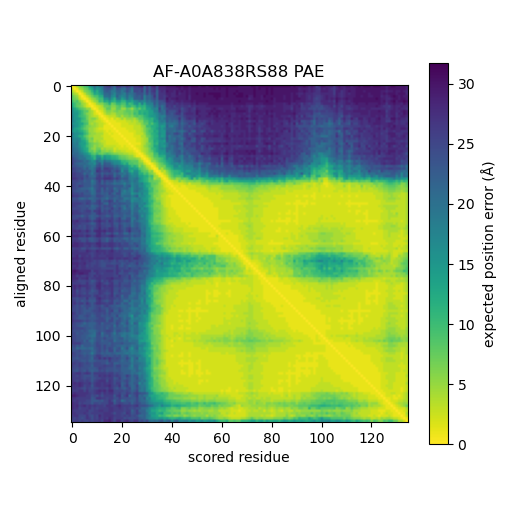. ALA A 1 103 ? -12.689 4.097 14.791 1.00 93.06 103 ALA A CA 1
ATOM 836 C C . ALA A 1 103 ? -13.084 4.287 13.308 1.00 93.06 103 ALA A C 1
ATOM 838 O O . ALA A 1 103 ? -14.190 4.739 13.009 1.00 93.06 103 ALA A O 1
ATOM 839 N N . ILE A 1 104 ? -12.179 3.992 12.365 1.00 94.75 104 ILE A N 1
ATOM 840 C CA . ILE A 1 104 ? -12.460 4.101 10.930 1.00 94.75 104 ILE A CA 1
ATOM 841 C C . ILE A 1 104 ? -13.616 3.172 10.535 1.00 94.75 104 ILE A C 1
ATOM 843 O O . ILE A 1 104 ? -13.709 2.030 10.984 1.00 94.75 104 ILE A O 1
ATOM 847 N N . THR A 1 105 ? -14.503 3.653 9.666 1.00 93.94 105 THR A N 1
ATOM 848 C CA . THR A 1 105 ? -15.567 2.815 9.107 1.00 93.94 105 THR A CA 1
ATOM 849 C C . THR A 1 105 ? -15.002 1.848 8.066 1.00 93.94 105 THR A C 1
ATOM 851 O O . THR A 1 105 ? -14.038 2.165 7.369 1.00 93.94 105 THR A O 1
ATOM 854 N N . GLU A 1 106 ? -15.631 0.681 7.905 1.00 93.69 106 GLU A N 1
ATOM 855 C CA . GLU A 1 106 ? -15.211 -0.297 6.887 1.00 93.69 106 GLU A CA 1
ATOM 856 C C . GLU A 1 106 ? -15.265 0.302 5.471 1.00 93.69 106 GLU A C 1
ATOM 858 O O . GLU A 1 106 ? -14.346 0.113 4.681 1.00 93.69 106 GLU A O 1
ATOM 863 N N . GLU A 1 107 ? -16.300 1.094 5.167 1.00 95.62 107 GLU A N 1
ATOM 864 C CA . GLU A 1 107 ? -16.426 1.798 3.884 1.00 95.62 107 GLU A CA 1
ATOM 865 C C . GLU A 1 107 ? -15.225 2.713 3.632 1.00 95.62 107 GLU A C 1
ATOM 867 O O . GLU A 1 107 ? -14.604 2.653 2.568 1.00 95.62 107 GLU A O 1
ATOM 872 N N . LYS A 1 108 ? -14.837 3.512 4.635 1.00 95.94 108 LYS A N 1
ATOM 873 C CA . LYS A 1 108 ? -13.702 4.419 4.490 1.00 95.94 108 LYS A CA 1
ATOM 874 C C . LYS A 1 108 ? -12.384 3.663 4.372 1.00 95.94 108 LYS A C 1
ATOM 876 O O . LYS A 1 108 ? -11.518 4.064 3.596 1.00 95.94 108 LYS A O 1
ATOM 881 N N . HIS A 1 109 ? -12.227 2.566 5.108 1.00 97.06 109 HIS A N 1
ATOM 882 C CA . HIS A 1 109 ? -11.052 1.704 4.996 1.00 97.06 109 HIS A CA 1
ATOM 883 C C . HIS A 1 109 ? -10.909 1.119 3.587 1.00 97.06 109 HIS A C 1
ATOM 885 O O . HIS A 1 109 ? -9.826 1.195 3.002 1.00 97.06 109 HIS A O 1
ATOM 891 N N . GLU A 1 110 ? -11.998 0.614 3.002 1.00 97.00 110 GLU A N 1
ATOM 892 C CA . GLU A 1 110 ? -11.988 0.060 1.645 1.00 97.00 110 GLU A CA 1
ATOM 893 C C . GLU A 1 110 ? -11.711 1.131 0.573 1.00 97.00 110 GLU A C 1
ATOM 895 O O . GLU A 1 110 ? -10.983 0.851 -0.384 1.00 97.00 110 GLU A O 1
ATOM 900 N N . GLU A 1 111 ? -12.176 2.375 0.748 1.00 97.44 111 GLU A N 1
ATOM 901 C CA . GLU A 1 111 ? -11.781 3.497 -0.123 1.00 97.44 111 GLU A CA 1
ATOM 902 C C . GLU A 1 111 ? -10.259 3.727 -0.117 1.00 97.44 111 GLU A C 1
ATOM 904 O O . GLU A 1 111 ? -9.627 3.819 -1.175 1.00 97.44 111 GLU A O 1
ATOM 909 N N . LEU A 1 112 ? -9.647 3.810 1.069 1.00 97.38 112 LEU A N 1
ATOM 910 C CA . LEU A 1 112 ? -8.202 4.034 1.210 1.00 97.38 112 LEU A CA 1
ATOM 911 C C . LEU A 1 112 ? -7.401 2.848 0.668 1.00 97.38 112 LEU A C 1
ATOM 913 O O . LEU A 1 112 ? -6.398 3.014 -0.032 1.00 97.38 112 LEU A O 1
ATOM 917 N N . LYS A 1 113 ? -7.883 1.635 0.919 1.00 96.81 113 LYS A N 1
ATOM 918 C CA . LYS A 1 113 ? -7.310 0.405 0.378 1.00 96.81 113 LYS A CA 1
ATOM 919 C C . LYS A 1 113 ? -7.370 0.364 -1.146 1.00 96.81 113 LYS A C 1
ATOM 921 O O . LYS A 1 113 ? -6.408 -0.090 -1.761 1.00 96.81 113 LYS A O 1
ATOM 926 N N . ALA A 1 114 ? -8.436 0.864 -1.774 1.00 96.75 114 ALA A N 1
ATOM 927 C CA . ALA A 1 114 ? -8.520 0.967 -3.230 1.00 96.75 114 ALA A CA 1
ATOM 928 C C . ALA A 1 114 ? -7.459 1.926 -3.800 1.00 96.75 114 ALA A C 1
ATOM 930 O O . ALA A 1 114 ? -6.821 1.605 -4.807 1.00 96.75 114 ALA A O 1
ATOM 931 N N . LYS A 1 115 ? -7.202 3.057 -3.126 1.00 96.75 115 LYS A N 1
ATOM 932 C CA . LYS A 1 115 ? -6.109 3.978 -3.492 1.00 96.75 115 LYS A CA 1
ATOM 933 C C . LYS A 1 115 ? -4.745 3.302 -3.388 1.00 96.75 115 LYS A C 1
ATOM 935 O O . LYS A 1 115 ? -3.984 3.312 -4.351 1.00 96.75 115 LYS A O 1
ATOM 940 N N . TYR A 1 116 ? -4.467 2.651 -2.259 1.00 96.56 116 TYR A N 1
ATOM 941 C CA . TYR A 1 116 ? -3.241 1.870 -2.081 1.00 96.56 116 TYR A CA 1
ATOM 942 C C . TYR A 1 116 ? -3.091 0.787 -3.160 1.00 96.56 116 TYR A C 1
ATOM 944 O O . TYR A 1 116 ? -2.013 0.632 -3.736 1.00 96.56 116 TYR A O 1
ATOM 952 N N . LYS A 1 117 ? -4.174 0.065 -3.481 1.00 95.19 117 LYS A N 1
ATOM 953 C CA . LYS A 1 117 ? -4.165 -1.003 -4.486 1.00 95.19 117 LYS A CA 1
ATOM 954 C C . LYS A 1 117 ? -3.703 -0.492 -5.847 1.00 95.19 117 LYS A C 1
ATOM 956 O O . LYS A 1 117 ? -2.889 -1.158 -6.473 1.00 95.19 117 LYS A O 1
ATOM 961 N N . ARG A 1 118 ? -4.146 0.695 -6.273 1.00 95.12 118 ARG A N 1
ATOM 962 C CA . ARG A 1 118 ? -3.690 1.315 -7.527 1.00 95.12 118 ARG A CA 1
ATOM 963 C C . ARG A 1 118 ? -2.167 1.495 -7.561 1.00 95.12 118 ARG A C 1
ATOM 965 O O . ARG A 1 118 ? -1.543 1.185 -8.572 1.00 95.12 118 ARG A O 1
ATOM 972 N N . LEU A 1 119 ? -1.571 1.975 -6.468 1.00 95.25 119 LEU A N 1
ATOM 973 C CA . LEU A 1 119 ? -0.119 2.168 -6.382 1.00 95.25 119 LEU A CA 1
ATOM 974 C C . LEU A 1 119 ? 0.627 0.829 -6.340 1.00 95.25 119 LEU A C 1
ATOM 976 O O . LEU A 1 119 ? 1.625 0.645 -7.032 1.00 95.25 119 LEU A O 1
ATOM 980 N N . SER A 1 120 ? 0.112 -0.128 -5.565 1.00 94.75 120 SER A N 1
ATOM 981 C CA . SER A 1 120 ? 0.664 -1.484 -5.476 1.00 94.75 120 SER A CA 1
ATOM 982 C C . SER A 1 120 ? 0.658 -2.197 -6.830 1.00 94.75 120 SER A C 1
ATOM 984 O O . SER A 1 120 ? 1.664 -2.783 -7.227 1.00 94.75 120 SER A O 1
ATOM 986 N N . GLN A 1 121 ? -0.437 -2.071 -7.582 1.00 94.00 121 GLN A N 1
ATOM 987 C CA . GLN A 1 121 ? -0.559 -2.593 -8.942 1.00 94.00 121 GLN A CA 1
ATOM 988 C C . GLN A 1 121 ? 0.467 -1.965 -9.883 1.00 94.00 121 GLN A C 1
ATOM 990 O O . GLN A 1 121 ? 1.118 -2.694 -10.623 1.00 94.00 121 GLN A O 1
ATOM 995 N N . ALA A 1 122 ? 0.694 -0.649 -9.798 1.00 93.38 122 ALA A N 1
ATOM 996 C CA . ALA A 1 122 ? 1.731 0.006 -10.592 1.00 93.38 122 ALA A CA 1
ATOM 997 C C . ALA A 1 122 ? 3.132 -0.557 -10.297 1.00 93.38 122 ALA A C 1
ATOM 999 O O . ALA A 1 122 ? 3.884 -0.835 -11.222 1.00 93.38 122 ALA A O 1
ATOM 1000 N N . VAL A 1 123 ? 3.471 -0.800 -9.028 1.00 93.12 123 VAL A N 1
ATOM 1001 C CA . VAL A 1 123 ? 4.760 -1.416 -8.645 1.00 93.12 123 VAL A CA 1
ATOM 1002 C C . VAL A 1 123 ? 4.859 -2.885 -9.076 1.00 93.12 123 VAL A C 1
ATOM 1004 O O . VAL A 1 123 ? 5.951 -3.373 -9.392 1.00 93.12 123 VAL A O 1
ATOM 1007 N N . GLY A 1 124 ? 3.729 -3.587 -9.075 1.00 90.25 124 GLY A N 1
ATOM 1008 C CA . GLY A 1 124 ? 3.591 -4.963 -9.525 1.00 90.25 124 GLY A CA 1
ATOM 1009 C C . GLY A 1 124 ? 4.268 -5.999 -8.622 1.00 90.25 124 GLY A C 1
ATOM 1010 O O . GLY A 1 124 ? 5.234 -5.744 -7.886 1.00 90.25 124 GLY A O 1
ATOM 1011 N N . ILE A 1 125 ? 3.762 -7.227 -8.689 1.00 88.75 125 ILE A N 1
ATOM 1012 C CA . ILE A 1 125 ? 4.289 -8.370 -7.939 1.00 88.75 125 ILE A CA 1
ATOM 1013 C C . ILE A 1 125 ? 5.174 -9.194 -8.865 1.00 88.75 125 ILE A C 1
ATOM 1015 O O . ILE A 1 125 ? 4.742 -9.623 -9.929 1.00 88.75 125 ILE A O 1
ATOM 1019 N N . ILE A 1 126 ? 6.408 -9.466 -8.442 1.00 86.88 126 ILE A N 1
ATOM 1020 C CA . ILE A 1 126 ? 7.289 -10.349 -9.205 1.00 86.88 126 ILE A CA 1
ATOM 1021 C C . ILE A 1 126 ? 6.867 -11.796 -8.980 1.00 86.88 126 ILE A C 1
ATOM 1023 O O . ILE A 1 126 ? 6.851 -12.290 -7.851 1.00 86.88 126 ILE A O 1
ATOM 1027 N N . ASN A 1 127 ? 6.597 -12.497 -10.071 1.00 83.50 127 ASN A N 1
ATOM 1028 C CA . ASN A 1 127 ? 6.324 -13.919 -10.095 1.00 83.50 127 ASN A CA 1
ATOM 1029 C C . ASN A 1 127 ? 7.133 -14.565 -11.223 1.00 83.50 127 ASN A C 1
ATOM 1031 O O . ASN A 1 127 ? 6.855 -14.352 -12.399 1.00 83.50 127 ASN A O 1
ATOM 1035 N N . ARG A 1 128 ? 8.146 -15.365 -10.864 1.00 84.38 128 ARG A N 1
ATOM 1036 C CA . ARG A 1 128 ? 9.023 -16.074 -11.822 1.00 84.38 128 ARG A CA 1
ATOM 1037 C C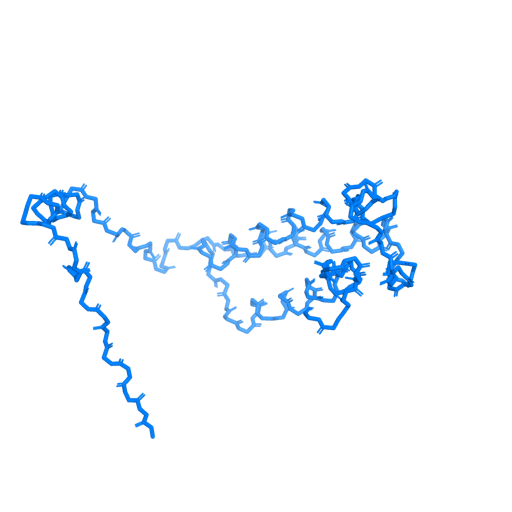 . ARG A 1 128 ? 9.677 -15.155 -12.870 1.00 84.38 128 ARG A C 1
ATOM 1039 O O . ARG A 1 128 ? 9.797 -15.527 -14.029 1.00 84.38 128 ARG A O 1
ATOM 1046 N N . GLY A 1 129 ? 10.095 -13.965 -12.444 1.00 83.00 129 GLY A N 1
ATOM 1047 C CA . GLY A 1 129 ? 10.751 -12.971 -13.299 1.00 83.00 129 GLY A CA 1
ATOM 1048 C C . GLY A 1 129 ? 9.809 -12.131 -14.170 1.00 83.00 129 GLY A C 1
ATOM 1049 O O . GLY A 1 129 ? 10.262 -11.296 -14.944 1.00 83.00 129 GLY A O 1
ATOM 1050 N N . ILE A 1 130 ? 8.498 -12.317 -14.022 1.00 86.12 130 ILE A N 1
ATOM 1051 C CA . ILE A 1 130 ? 7.477 -11.469 -14.639 1.00 86.12 130 ILE A CA 1
ATOM 1052 C C . ILE A 1 130 ? 6.908 -10.559 -13.560 1.00 86.12 130 ILE A C 1
ATOM 1054 O O . ILE A 1 130 ? 6.629 -11.015 -12.447 1.00 86.12 130 ILE A O 1
ATOM 1058 N N . VAL A 1 131 ? 6.732 -9.285 -13.880 1.00 87.38 131 VAL A N 1
ATOM 1059 C CA . VAL A 1 131 ? 6.034 -8.333 -13.018 1.00 87.38 131 VAL A CA 1
ATOM 1060 C C . VAL A 1 131 ? 4.556 -8.339 -13.390 1.00 87.38 131 VAL A C 1
ATOM 1062 O O . VAL A 1 131 ? 4.172 -8.015 -14.511 1.00 87.38 131 VAL A O 1
ATOM 1065 N N . ASP A 1 132 ? 3.719 -8.751 -12.444 1.00 87.62 132 ASP A N 1
ATOM 1066 C CA . ASP A 1 132 ? 2.269 -8.786 -12.592 1.00 87.62 132 ASP A CA 1
ATOM 1067 C C . ASP A 1 132 ? 1.647 -7.535 -11.961 1.00 87.62 132 ASP A C 1
ATOM 1069 O O . ASP A 1 132 ? 1.690 -7.358 -10.740 1.00 87.62 132 ASP A O 1
ATOM 1073 N N . HIS A 1 133 ? 1.058 -6.685 -12.804 1.00 89.31 133 HIS A N 1
ATOM 1074 C CA . HIS A 1 133 ? 0.374 -5.448 -12.411 1.00 89.31 133 HIS A CA 1
ATOM 1075 C C . HIS A 1 133 ? -1.132 -5.635 -12.150 1.00 89.31 133 HIS A C 1
ATOM 1077 O O . HIS A 1 133 ? -1.839 -4.678 -11.840 1.00 89.31 133 HIS A O 1
ATOM 1083 N N . THR A 1 134 ? -1.663 -6.851 -12.302 1.00 84.62 134 THR A N 1
ATOM 1084 C CA . THR A 1 134 ? -3.113 -7.114 -12.239 1.00 84.62 134 THR A CA 1
ATOM 1085 C C . THR A 1 134 ? -3.588 -7.669 -10.898 1.00 84.62 134 THR A C 1
ATOM 1087 O O . THR A 1 134 ? -4.793 -7.661 -10.627 1.00 84.62 134 THR A O 1
ATOM 1090 N N . ARG A 1 135 ? -2.660 -8.129 -10.054 1.00 64.12 135 ARG A N 1
ATOM 1091 C CA . ARG A 1 135 ? -2.947 -8.765 -8.762 1.00 64.12 135 ARG A CA 1
ATOM 1092 C C . ARG A 1 135 ? -3.151 -7.787 -7.610 1.00 64.12 135 ARG A C 1
ATOM 1094 O O . ARG A 1 135 ? -2.504 -6.721 -7.593 1.00 64.12 135 ARG A O 1
#

Sequence (135 aa):
MGEQQPKNPYEGLTDEEIEMYEAYMDSHPEIEIPQESLRDPEKEIAEFETFITNFEQSHNLEELNTITELTPEDAPNHPIREPARKDLNPIVALLNTLKKETAITEEKHEELKAKYKRLSQAVGIINRGIVDHTR

Foldseek 3Di:
DDPPDPDDPCVPPDPVRVVVVVVVCVVDPPPPPPLVQAAACPVLVVVLVVLLVVLVVVAPLVVLQVQFFADPVCVCPVPRLNVLVVSLVVNVVSLVCCVRRHNDDPVRSVVSVVSSLSSDLSSADDDNRTGHSPD

Radius of gyration: 20.72 Å; Cα contacts (8 Å, |Δi|>4): 106; chains: 1; bounding box: 42×46×50 Å

Nearest PDB structures (foldseek):
  2rld-assembly1_D  TM=8.033E-01  e=4.699E+00  Bacteroides thetaiotaomicron VPI-5482
  6ivw-assembly1_E  TM=4.976E-01  e=4.699E+00  Klebsiella pneumoniae IS53

Mean predicted aligned error: 12.04 Å

Secondary structure (DSSP, 8-state):
----PPPPTTTT--HHHHHHHHHHHHHS------GGGPBPSHHHHHHHHHHHHHHHHHS-HHHHHH--B--TTTGGG-TTHHHHHHHHHHHHHHHHHHHHHB---HHHHHHHHHHHHHHHHHH-EEETTEEES--